Protein AF-A0A1S7PM35-F1 (afdb_monomer)

Organism: NCBI:txid1183427

Radius of gyration: 30.71 Å; Cα contacts (8 Å, |Δi|>4): 71; chains: 1; bounding box: 82×34×75 Å

Solvent-accessible surface area (backbone atoms only — not comparable to full-atom values): 8773 Å² total; per-residue (Å²): 135,88,67,72,82,80,70,49,66,66,57,54,51,50,29,50,50,50,29,54,49,28,52,52,50,40,54,51,46,52,52,51,49,53,51,50,50,55,54,46,56,54,48,51,58,49,35,54,52,33,47,34,45,46,70,63,77,43,82,88,70,81,68,83,84,70,81,82,75,92,76,58,87,88,52,94,56,86,79,70,65,90,40,77,64,51,47,53,50,53,52,34,54,50,30,53,52,50,34,54,52,47,53,51,53,48,52,51,50,54,51,50,47,52,53,50,49,54,52,36,50,54,37,49,51,52,26,51,54,31,44,53,52,40,52,51,52,53,49,53,52,49,39,66,74,69,62,70,67,81,79,78,125

Structure (mmCIF, N/CA/C/O backbone):
data_AF-A0A1S7PM35-F1
#
_entry.id   AF-A0A1S7PM35-F1
#
loop_
_atom_site.group_PDB
_atom_site.id
_atom_site.type_symbol
_atom_site.label_atom_id
_atom_site.label_alt_id
_atom_site.label_comp_id
_atom_site.label_asym_id
_atom_site.label_entity_id
_atom_site.label_seq_id
_atom_site.pdbx_PDB_ins_code
_atom_site.Cartn_x
_atom_site.Cartn_y
_atom_site.Cartn_z
_atom_site.occupancy
_atom_site.B_iso_or_equiv
_atom_site.auth_seq_id
_atom_site.auth_comp_id
_atom_site.auth_asym_id
_atom_site.auth_atom_id
_atom_site.pdbx_PDB_model_num
ATOM 1 N N . MET A 1 1 ? -35.439 -11.298 37.761 1.00 37.41 1 MET A N 1
ATOM 2 C CA . MET A 1 1 ? -34.927 -10.478 36.645 1.00 37.41 1 MET A CA 1
ATOM 3 C C . MET A 1 1 ? -33.405 -10.532 36.721 1.00 37.41 1 MET A C 1
ATOM 5 O O . MET A 1 1 ? -32.817 -9.856 37.554 1.00 37.41 1 MET A O 1
ATOM 9 N N . GLU A 1 2 ? -32.776 -11.443 35.976 1.00 40.53 2 GLU A N 1
ATOM 10 C CA . GLU A 1 2 ? -31.317 -11.645 35.966 1.00 40.53 2 GLU A CA 1
ATOM 11 C C . GLU A 1 2 ? -30.649 -10.611 35.045 1.00 40.53 2 GLU A C 1
ATOM 13 O O . GLU A 1 2 ? -30.404 -10.862 33.871 1.00 40.53 2 GLU A O 1
ATOM 18 N N . VAL A 1 3 ? -30.366 -9.418 35.573 1.00 47.97 3 VAL A N 1
ATOM 19 C CA . VAL A 1 3 ? -29.618 -8.350 34.867 1.00 47.97 3 VAL A CA 1
ATOM 20 C C . VAL A 1 3 ? -28.093 -8.506 35.068 1.00 47.97 3 VAL A C 1
ATOM 22 O O . VAL A 1 3 ? -27.281 -7.750 34.538 1.00 47.97 3 VAL A O 1
ATOM 25 N N . ALA A 1 4 ? -27.664 -9.532 35.812 1.00 46.62 4 ALA A N 1
ATOM 26 C CA . ALA A 1 4 ? -26.268 -9.722 36.203 1.00 46.62 4 ALA A CA 1
ATOM 27 C C . ALA A 1 4 ? -25.348 -10.191 35.057 1.00 46.62 4 ALA A C 1
ATOM 29 O O . ALA A 1 4 ? -24.144 -9.958 35.112 1.00 46.62 4 ALA A O 1
ATOM 30 N N . HIS A 1 5 ? -25.880 -10.799 33.990 1.00 46.91 5 HIS A N 1
ATOM 31 C CA . HIS A 1 5 ? -25.058 -11.326 32.886 1.00 46.91 5 HIS A CA 1
ATOM 32 C C . HIS A 1 5 ? -24.726 -10.292 31.795 1.00 46.91 5 HIS A C 1
ATOM 34 O O . HIS A 1 5 ? -23.916 -10.563 30.907 1.00 46.91 5 HIS A O 1
ATOM 40 N N . THR A 1 6 ? -25.324 -9.099 31.854 1.00 50.06 6 THR A N 1
ATOM 41 C CA . THR A 1 6 ? -25.056 -7.989 30.921 1.00 50.06 6 THR A CA 1
ATOM 42 C C . THR A 1 6 ? -23.906 -7.075 31.360 1.00 50.06 6 THR A C 1
ATOM 44 O O . THR A 1 6 ? -23.375 -6.338 30.534 1.00 50.06 6 THR A O 1
ATOM 47 N N . LEU A 1 7 ? -23.477 -7.155 32.625 1.00 53.09 7 LEU A N 1
ATOM 48 C CA . LEU A 1 7 ? -22.402 -6.352 33.227 1.00 53.09 7 LEU A CA 1
ATOM 49 C C . LEU A 1 7 ? -21.090 -7.139 33.336 1.00 53.09 7 LEU A C 1
ATOM 51 O O . LEU A 1 7 ? -20.469 -7.205 34.394 1.00 53.09 7 LEU A O 1
ATOM 55 N N . ASP A 1 8 ? -20.648 -7.763 32.250 1.00 62.31 8 ASP A N 1
ATOM 56 C CA . ASP A 1 8 ? -19.338 -8.402 32.273 1.00 62.31 8 ASP A CA 1
ATOM 57 C C . ASP A 1 8 ? -18.254 -7.396 31.858 1.00 62.31 8 ASP A C 1
ATOM 59 O O . ASP A 1 8 ? -18.046 -7.125 30.673 1.00 62.31 8 ASP A O 1
ATOM 63 N N . PHE A 1 9 ? -17.546 -6.836 32.845 1.00 67.56 9 PHE A N 1
ATOM 64 C CA . PHE A 1 9 ? -16.358 -5.999 32.629 1.00 67.56 9 PHE A CA 1
ATOM 65 C C . PHE A 1 9 ? -15.299 -6.698 31.760 1.00 67.56 9 PHE A C 1
ATOM 67 O O . PHE A 1 9 ? -14.492 -6.020 31.117 1.00 67.56 9 PHE A O 1
ATOM 74 N N . SER A 1 10 ? -15.319 -8.035 31.679 1.00 72.38 10 SER A N 1
ATOM 75 C CA . SER A 1 10 ? -14.477 -8.785 30.749 1.00 72.38 10 SER A CA 1
ATOM 76 C C . SER A 1 10 ? -14.772 -8.423 29.287 1.00 72.38 10 SER A C 1
ATOM 78 O O . SER A 1 10 ? -13.836 -8.270 28.507 1.00 72.38 10 SER A O 1
ATOM 80 N N . ARG A 1 11 ? -16.037 -8.168 28.918 1.00 74.81 11 ARG A N 1
ATOM 81 C CA . ARG A 1 11 ? -16.440 -7.795 27.548 1.00 74.81 11 ARG A CA 1
ATOM 82 C C . ARG A 1 11 ? -15.979 -6.390 27.175 1.00 74.81 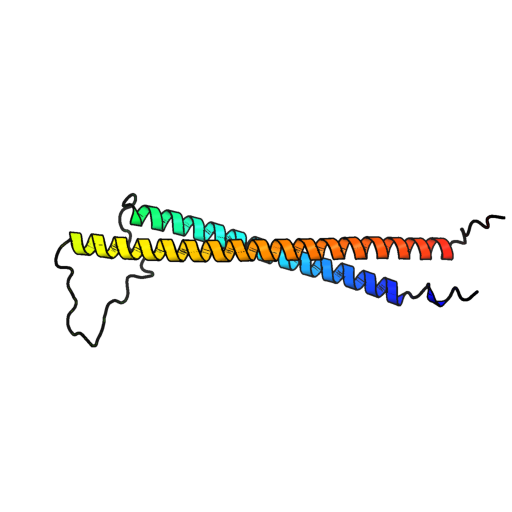11 ARG A C 1
ATOM 84 O O . ARG A 1 11 ? -15.487 -6.188 26.069 1.00 74.81 11 ARG A O 1
ATOM 91 N N . LEU A 1 12 ? -16.067 -5.437 28.108 1.00 80.00 12 LEU A N 1
ATOM 92 C CA . LEU A 1 12 ? -15.503 -4.092 27.929 1.00 80.00 12 LEU A CA 1
ATOM 93 C C . LEU A 1 12 ? -13.983 -4.149 27.728 1.00 80.00 12 LEU A C 1
ATOM 95 O O . LEU A 1 12 ? -13.463 -3.509 26.816 1.00 80.00 12 LEU A O 1
ATOM 99 N N . ARG A 1 13 ? -13.282 -4.966 28.524 1.00 83.12 13 ARG A N 1
ATOM 100 C CA . ARG A 1 13 ? -11.837 -5.188 28.375 1.00 83.12 13 ARG A CA 1
ATOM 101 C C . ARG A 1 13 ? -11.489 -5.857 27.039 1.00 83.12 13 ARG A C 1
ATOM 103 O O . ARG A 1 13 ? -10.491 -5.499 26.423 1.00 83.12 13 ARG A O 1
ATOM 110 N N . VAL A 1 14 ? -12.302 -6.802 26.562 1.00 85.62 14 VAL A N 1
ATOM 111 C CA . VAL A 1 14 ? -12.116 -7.424 25.239 1.00 85.62 14 VAL A CA 1
ATOM 112 C C . VAL A 1 14 ? -12.267 -6.390 24.119 1.00 85.62 14 VAL A C 1
ATOM 114 O O . VAL A 1 14 ? -11.400 -6.323 23.252 1.00 85.62 14 VAL A O 1
ATOM 117 N N . LEU A 1 15 ? -13.301 -5.543 24.157 1.00 84.81 15 LEU A N 1
ATOM 118 C CA . LEU A 1 15 ? -13.497 -4.471 23.170 1.00 84.81 15 LEU A CA 1
ATOM 119 C C . LEU A 1 15 ? -12.354 -3.443 23.190 1.00 84.81 15 LEU A C 1
ATOM 121 O O . LEU A 1 15 ? -11.884 -3.018 22.135 1.00 84.81 15 LEU A O 1
ATOM 125 N N . GLU A 1 16 ? -11.857 -3.087 24.375 1.00 85.19 16 GLU A N 1
ATOM 126 C CA . GLU A 1 16 ? -10.687 -2.218 24.532 1.00 85.19 16 GLU A CA 1
ATOM 127 C C . GLU A 1 16 ? -9.425 -2.835 23.913 1.00 85.19 16 GLU A C 1
ATOM 129 O O . GLU A 1 16 ? -8.706 -2.167 23.168 1.00 85.19 16 GLU A O 1
ATOM 134 N N . ASN A 1 17 ? -9.191 -4.130 24.137 1.00 88.00 17 ASN A N 1
ATOM 135 C CA . ASN A 1 17 ? -8.072 -4.850 23.533 1.00 88.00 17 ASN A CA 1
ATOM 136 C C . ASN A 1 17 ? -8.183 -4.919 22.003 1.00 88.00 17 ASN A C 1
ATOM 138 O O . ASN A 1 17 ? -7.183 -4.714 21.315 1.00 88.00 17 ASN A O 1
ATOM 142 N N . ILE A 1 18 ? -9.384 -5.159 21.461 1.00 85.94 18 ILE A N 1
ATOM 143 C CA . ILE A 1 18 ? -9.638 -5.148 20.010 1.00 85.94 18 ILE A CA 1
ATOM 144 C C . ILE A 1 18 ? -9.318 -3.766 19.431 1.00 85.94 18 ILE A C 1
ATOM 146 O O . ILE A 1 18 ? -8.603 -3.668 18.436 1.00 85.94 18 ILE A O 1
ATOM 150 N N . LYS A 1 19 ? -9.767 -2.692 20.090 1.00 85.81 19 LYS A N 1
ATOM 151 C CA . LYS A 1 19 ? -9.481 -1.307 19.692 1.00 85.81 19 LYS A CA 1
ATOM 152 C C . LYS A 1 19 ? -7.977 -1.010 19.684 1.00 85.81 19 LYS A C 1
ATOM 154 O O . LYS A 1 19 ? -7.462 -0.454 18.715 1.00 85.81 19 LYS A O 1
ATOM 159 N N . ILE A 1 20 ? -7.256 -1.386 20.743 1.00 89.75 20 ILE A N 1
ATOM 160 C CA . ILE A 1 20 ? -5.798 -1.193 20.837 1.00 89.75 20 ILE A CA 1
ATOM 161 C C . ILE A 1 20 ? -5.076 -1.985 19.741 1.00 89.75 20 ILE A C 1
ATOM 163 O O . ILE A 1 20 ? -4.186 -1.447 19.079 1.00 89.75 20 ILE A O 1
ATOM 167 N N . SER A 1 21 ? -5.473 -3.240 19.523 1.00 89.25 21 SER A N 1
ATOM 168 C CA . SER A 1 21 ? -4.891 -4.099 18.491 1.00 89.25 21 SER A CA 1
ATOM 169 C C . SER A 1 21 ? -5.119 -3.533 17.090 1.00 89.25 21 SER A C 1
ATOM 171 O O . SER A 1 21 ? -4.154 -3.392 16.341 1.00 89.25 21 SER A O 1
ATOM 173 N N . ALA A 1 22 ? -6.346 -3.122 16.761 1.00 87.31 22 ALA A N 1
ATOM 174 C CA . ALA A 1 22 ? -6.672 -2.541 15.462 1.00 87.31 22 ALA A CA 1
ATOM 175 C C . ALA A 1 22 ? -5.903 -1.232 15.205 1.00 87.31 22 ALA A C 1
ATOM 177 O O . ALA A 1 22 ? -5.365 -1.041 14.116 1.00 87.31 22 ALA A O 1
ATOM 178 N N . LEU A 1 23 ? -5.736 -0.374 16.220 1.00 87.69 23 LEU A N 1
ATOM 179 C CA . LEU A 1 23 ? -4.890 0.823 16.114 1.00 87.69 23 LEU A CA 1
ATOM 180 C C . LEU A 1 23 ? -3.416 0.471 15.851 1.00 87.69 23 LEU A C 1
ATOM 182 O O . LEU A 1 23 ? -2.737 1.149 15.075 1.00 87.69 23 LEU A O 1
ATOM 186 N N . GLY A 1 24 ? -2.910 -0.578 16.506 1.00 90.06 24 GLY A N 1
ATOM 187 C CA . GLY A 1 24 ? -1.567 -1.107 16.276 1.00 90.06 24 GLY A CA 1
ATOM 188 C C . GLY A 1 24 ? -1.375 -1.573 14.832 1.00 90.06 24 GLY A C 1
ATOM 189 O O . GLY A 1 24 ? -0.432 -1.132 14.171 1.00 90.06 24 GLY A O 1
ATOM 190 N N . SER A 1 25 ? -2.304 -2.385 14.325 1.00 89.31 25 SER A N 1
ATOM 191 C CA . SER A 1 25 ? -2.301 -2.875 12.943 1.00 89.31 25 SER A CA 1
ATOM 192 C C . SER A 1 25 ? -2.397 -1.733 11.931 1.00 89.31 25 SER A C 1
ATOM 194 O O . SER A 1 25 ? -1.593 -1.670 11.006 1.00 89.31 25 SER A O 1
ATOM 196 N N . GLN A 1 26 ? -3.284 -0.758 12.149 1.00 87.75 26 GLN A N 1
ATOM 197 C CA . GLN A 1 26 ? -3.421 0.408 11.272 1.00 87.75 26 GLN A CA 1
ATOM 198 C C . GLN A 1 26 ? -2.112 1.212 11.181 1.00 87.75 26 GLN A C 1
ATOM 200 O O . GLN A 1 26 ? -1.699 1.631 10.098 1.00 87.75 26 GLN A O 1
ATOM 205 N N . ARG A 1 27 ? -1.412 1.407 12.309 1.00 90.88 27 ARG A N 1
ATOM 206 C CA . ARG A 1 27 ? -0.099 2.076 12.332 1.00 90.88 27 ARG A CA 1
ATOM 207 C C . ARG A 1 27 ? 0.975 1.280 11.591 1.00 90.88 27 ARG A C 1
ATOM 209 O O . ARG A 1 27 ? 1.810 1.893 10.930 1.00 90.88 27 ARG A O 1
ATOM 216 N N . ALA A 1 28 ? 0.978 -0.047 11.713 1.00 92.19 28 ALA A N 1
ATOM 217 C CA . ALA A 1 28 ? 1.917 -0.909 10.998 1.00 92.19 28 ALA A CA 1
ATOM 218 C C . ALA A 1 28 ? 1.682 -0.852 9.480 1.00 92.19 28 ALA A C 1
ATOM 220 O O . ALA A 1 28 ? 2.622 -0.580 8.733 1.00 92.19 28 ALA A O 1
ATOM 221 N N . LEU A 1 29 ? 0.425 -0.982 9.045 1.00 91.12 29 LEU A N 1
ATOM 222 C CA . LEU A 1 29 ? 0.028 -0.888 7.637 1.00 91.12 29 LEU A CA 1
ATOM 223 C C . LEU A 1 29 ? 0.377 0.478 7.033 1.00 91.12 29 LEU A C 1
ATOM 225 O O . LEU A 1 29 ? 0.927 0.547 5.937 1.00 91.12 29 LEU A O 1
ATOM 229 N N . ASN A 1 30 ? 0.152 1.573 7.767 1.00 91.31 30 ASN A N 1
ATOM 230 C CA . ASN A 1 30 ? 0.535 2.912 7.307 1.00 91.31 30 ASN A CA 1
ATOM 231 C C . ASN A 1 30 ? 2.052 3.055 7.100 1.00 91.31 30 ASN A C 1
ATOM 233 O O . ASN A 1 30 ? 2.476 3.663 6.118 1.00 91.31 30 ASN A O 1
ATOM 237 N N . LYS A 1 31 ? 2.875 2.478 7.986 1.00 94.50 31 LYS A N 1
ATOM 238 C CA . LYS A 1 31 ? 4.338 2.477 7.816 1.00 94.50 31 LYS A CA 1
ATOM 239 C C . LYS A 1 31 ? 4.770 1.665 6.597 1.00 94.50 31 LYS A C 1
ATOM 241 O O . LYS A 1 31 ? 5.672 2.087 5.877 1.00 94.50 31 LYS A O 1
ATOM 246 N N . GLU A 1 32 ? 4.143 0.515 6.362 1.00 93.44 32 GLU A N 1
ATOM 247 C CA . GLU A 1 32 ? 4.442 -0.300 5.184 1.00 93.44 32 GLU A CA 1
ATOM 248 C C . GLU A 1 32 ? 4.045 0.419 3.887 1.00 93.44 32 GLU A C 1
ATOM 250 O O . GLU A 1 32 ? 4.843 0.471 2.951 1.00 93.44 32 GLU A O 1
ATOM 255 N N . LEU A 1 33 ? 2.869 1.055 3.853 1.00 92.75 33 LEU A N 1
ATOM 256 C CA . LEU A 1 33 ? 2.425 1.875 2.723 1.00 92.75 33 LEU A CA 1
ATOM 257 C C . LEU A 1 33 ? 3.384 3.040 2.438 1.00 92.75 33 LEU A C 1
ATOM 259 O O . LEU A 1 33 ? 3.705 3.291 1.277 1.00 92.75 33 LEU A O 1
ATOM 263 N N . GLU A 1 34 ? 3.877 3.725 3.474 1.00 93.94 34 GLU A N 1
ATOM 264 C CA . GLU A 1 34 ? 4.866 4.800 3.321 1.00 93.94 34 GLU A CA 1
ATOM 265 C C . GLU A 1 34 ? 6.195 4.273 2.753 1.00 93.94 34 GLU A C 1
ATOM 267 O O . GLU A 1 34 ? 6.794 4.893 1.872 1.00 93.94 34 GLU A O 1
ATOM 272 N N . SER A 1 35 ? 6.648 3.111 3.230 1.00 93.94 35 SER A N 1
ATOM 273 C CA . SER A 1 35 ? 7.844 2.441 2.708 1.00 93.94 35 SER A CA 1
ATOM 274 C C . SER A 1 35 ? 7.686 2.090 1.225 1.00 93.94 35 SER A C 1
ATOM 276 O O . SER A 1 35 ? 8.551 2.419 0.412 1.00 93.94 35 SER A O 1
ATOM 278 N N . LEU A 1 36 ? 6.544 1.506 0.847 1.00 91.81 36 LEU A N 1
ATOM 279 C CA . LEU A 1 36 ? 6.240 1.168 -0.543 1.00 91.81 36 LEU A CA 1
ATOM 280 C C . LEU A 1 36 ? 6.140 2.405 -1.441 1.00 91.81 36 LEU A C 1
ATOM 282 O O . LEU A 1 36 ? 6.573 2.340 -2.588 1.00 91.81 36 LEU A O 1
ATOM 286 N N . GLU A 1 37 ? 5.629 3.538 -0.946 1.00 92.62 37 GLU A N 1
ATOM 287 C CA . GLU A 1 37 ? 5.627 4.791 -1.715 1.00 92.62 37 GLU A CA 1
ATOM 288 C C . GLU A 1 37 ? 7.050 5.275 -2.009 1.00 92.62 37 GLU A C 1
ATOM 290 O O . GLU A 1 37 ? 7.356 5.650 -3.140 1.00 92.62 37 GLU A O 1
ATOM 295 N N . LYS A 1 38 ? 7.952 5.212 -1.022 1.00 92.94 38 LYS A N 1
ATOM 296 C CA . LYS A 1 38 ? 9.364 5.575 -1.223 1.00 92.94 38 LYS A CA 1
ATOM 297 C C . LYS A 1 38 ? 10.032 4.664 -2.254 1.00 92.94 38 LYS A C 1
ATOM 299 O O . LYS A 1 38 ? 10.714 5.161 -3.152 1.00 92.94 38 LYS A O 1
ATOM 304 N N . SER A 1 39 ? 9.804 3.352 -2.167 1.00 90.31 39 SER A N 1
ATOM 305 C CA . SER A 1 39 ? 10.307 2.384 -3.151 1.00 90.31 39 SER A CA 1
ATOM 306 C C . SER A 1 39 ? 9.752 2.646 -4.550 1.00 90.31 39 SER A C 1
ATOM 308 O O . SER A 1 39 ? 10.516 2.659 -5.513 1.00 90.31 39 SER A O 1
ATOM 310 N N . ARG A 1 40 ? 8.448 2.927 -4.663 1.00 92.06 40 ARG A N 1
ATOM 311 C CA . ARG A 1 40 ? 7.787 3.280 -5.924 1.00 92.06 40 ARG A CA 1
ATOM 312 C C . ARG A 1 40 ? 8.416 4.517 -6.558 1.00 92.06 40 ARG A C 1
ATOM 314 O O . ARG A 1 40 ? 8.792 4.467 -7.721 1.00 92.06 40 ARG A O 1
ATOM 321 N N . LEU A 1 41 ? 8.585 5.602 -5.800 1.00 91.25 41 LEU A N 1
ATOM 322 C CA . LEU A 1 41 ? 9.210 6.832 -6.299 1.00 91.25 41 LEU A CA 1
ATOM 323 C C . LEU A 1 41 ? 10.646 6.589 -6.782 1.00 91.25 41 LEU A C 1
ATOM 325 O O . LEU A 1 41 ? 11.032 7.077 -7.843 1.00 91.25 41 LEU A O 1
ATOM 329 N N . SER A 1 42 ? 11.424 5.798 -6.040 1.00 90.19 42 SER A N 1
ATOM 330 C CA . SER A 1 42 ? 12.781 5.421 -6.448 1.00 90.19 42 SER A CA 1
ATOM 331 C C . SER A 1 42 ? 12.793 4.606 -7.748 1.00 90.19 42 SER A C 1
ATOM 333 O O . SER A 1 42 ? 13.607 4.872 -8.633 1.00 90.19 42 SER A O 1
ATOM 335 N N . LEU A 1 43 ? 11.876 3.647 -7.898 1.00 88.81 43 LEU A N 1
ATOM 336 C CA . LEU A 1 43 ? 11.754 2.837 -9.111 1.00 88.81 43 LEU A CA 1
ATOM 337 C C . LEU A 1 43 ? 11.268 3.646 -10.313 1.00 88.81 43 LEU A C 1
ATOM 339 O O . LEU A 1 43 ? 11.810 3.460 -11.396 1.00 88.81 43 LEU A O 1
ATOM 343 N N . VAL A 1 44 ? 10.335 4.586 -10.131 1.00 90.44 44 VAL A N 1
ATOM 344 C CA . VAL A 1 44 ? 9.912 5.516 -11.193 1.00 90.44 44 VAL A CA 1
ATOM 345 C C . VAL A 1 44 ? 11.106 6.322 -11.701 1.00 90.44 44 VAL A C 1
ATOM 347 O O . VAL A 1 44 ? 11.355 6.352 -12.901 1.00 90.44 44 VAL A O 1
ATOM 350 N N . GLN A 1 45 ? 11.921 6.883 -10.803 1.00 89.12 45 GLN A N 1
ATOM 351 C CA . GLN A 1 45 ? 13.128 7.615 -11.202 1.00 89.12 45 GLN A CA 1
ATOM 352 C C . GLN A 1 45 ? 14.144 6.731 -11.940 1.00 89.12 45 GLN A C 1
ATOM 354 O O . GLN A 1 45 ? 14.858 7.210 -12.821 1.00 89.12 45 GLN A O 1
ATOM 359 N N . ARG A 1 46 ? 14.262 5.450 -11.570 1.00 85.62 46 ARG A N 1
ATOM 360 C CA . ARG A 1 46 ? 15.122 4.486 -12.276 1.00 85.62 46 ARG A CA 1
ATOM 361 C C . ARG A 1 46 ? 14.556 4.131 -13.649 1.00 85.62 46 ARG A C 1
ATOM 363 O O . ARG A 1 46 ? 15.330 4.048 -14.597 1.00 85.62 46 ARG A O 1
ATOM 370 N N . LEU A 1 47 ? 13.239 3.965 -13.754 1.00 87.62 47 LEU A N 1
ATOM 371 C CA . LEU A 1 47 ? 12.542 3.683 -15.004 1.00 87.62 47 LEU A CA 1
ATOM 372 C C . LEU A 1 47 ? 12.699 4.841 -15.991 1.00 87.62 47 LEU A C 1
ATOM 374 O O . LEU A 1 47 ? 13.095 4.600 -17.125 1.00 87.62 47 LEU A O 1
ATOM 378 N N . GLU A 1 48 ? 12.478 6.081 -15.552 1.00 87.94 48 GLU A N 1
ATOM 379 C CA . GLU A 1 48 ? 12.681 7.281 -16.376 1.00 87.94 48 GLU A CA 1
ATOM 380 C C . GLU A 1 48 ? 14.113 7.336 -16.925 1.00 87.94 48 GLU A C 1
ATOM 382 O O . GLU A 1 48 ? 14.319 7.511 -18.124 1.00 87.94 48 GLU A O 1
ATOM 387 N N . ARG A 1 49 ? 15.123 7.079 -16.079 1.00 85.19 49 ARG A N 1
ATOM 388 C CA . ARG A 1 49 ? 16.525 7.008 -16.527 1.00 85.19 49 ARG A CA 1
ATOM 389 C C . ARG A 1 49 ? 16.764 5.873 -17.523 1.00 85.19 49 ARG A C 1
ATOM 391 O O . ARG A 1 49 ? 17.468 6.074 -18.507 1.00 85.19 49 ARG A O 1
ATOM 398 N N . ALA A 1 50 ? 16.211 4.688 -17.272 1.00 82.88 50 ALA A N 1
ATOM 399 C CA . ALA A 1 50 ? 16.357 3.538 -18.160 1.00 82.88 50 ALA A CA 1
ATOM 400 C C . ALA A 1 50 ? 15.701 3.796 -19.529 1.00 82.88 50 ALA A C 1
ATOM 402 O O . ALA A 1 50 ? 16.282 3.459 -20.560 1.00 82.88 50 ALA A O 1
ATOM 403 N N . GLN A 1 51 ? 14.537 4.450 -19.547 1.00 85.38 51 GLN A N 1
ATOM 404 C CA . GLN A 1 51 ? 13.840 4.868 -20.763 1.00 85.38 51 GLN A CA 1
ATOM 405 C C . GLN A 1 51 ? 14.622 5.950 -21.520 1.00 85.38 51 GLN A C 1
ATOM 407 O O . GLN A 1 51 ? 14.789 5.834 -22.734 1.00 85.38 51 GLN A O 1
ATOM 412 N N . ASP A 1 52 ? 15.167 6.954 -20.827 1.00 83.00 52 ASP A N 1
ATOM 413 C CA . ASP A 1 52 ? 16.023 7.986 -21.428 1.00 83.00 52 ASP A CA 1
ATOM 414 C C . ASP A 1 52 ? 17.247 7.378 -22.131 1.00 83.00 52 ASP A C 1
ATOM 416 O O . ASP A 1 52 ? 17.617 7.806 -23.229 1.00 83.00 52 ASP A O 1
ATOM 420 N N . ILE A 1 53 ? 17.871 6.364 -21.521 1.00 79.81 53 ILE A N 1
ATOM 421 C CA . ILE A 1 53 ? 19.028 5.663 -22.093 1.00 79.81 53 ILE A CA 1
ATOM 422 C C . ILE A 1 53 ? 18.599 4.770 -23.268 1.00 79.81 53 ILE A C 1
ATOM 424 O O . ILE A 1 53 ? 19.232 4.812 -24.325 1.00 79.81 53 ILE A O 1
ATOM 428 N N . ALA A 1 54 ? 17.501 4.016 -23.139 1.00 79.56 54 ALA A N 1
ATOM 429 C CA . ALA A 1 54 ? 16.968 3.172 -24.216 1.00 79.56 54 ALA A CA 1
ATOM 430 C C . ALA A 1 54 ? 16.576 3.983 -25.467 1.00 79.56 54 ALA A C 1
ATOM 432 O O . ALA A 1 54 ? 16.780 3.534 -26.599 1.00 79.56 54 ALA A O 1
ATOM 433 N N . ASN A 1 55 ? 16.055 5.197 -25.266 1.00 79.38 55 ASN A N 1
ATOM 434 C CA . ASN A 1 55 ? 15.662 6.121 -26.331 1.00 79.38 55 ASN A CA 1
ATOM 435 C C . ASN A 1 55 ? 16.830 6.967 -26.869 1.00 79.38 55 ASN A C 1
ATOM 437 O O . ASN A 1 55 ? 16.650 7.716 -27.828 1.00 79.38 55 ASN A O 1
ATOM 441 N N . GLY A 1 56 ? 18.028 6.853 -26.282 1.00 71.62 56 GLY A N 1
ATOM 442 C CA . GLY A 1 56 ? 19.213 7.607 -26.697 1.00 71.62 56 GLY A CA 1
ATOM 443 C C . GLY A 1 56 ? 19.156 9.104 -26.372 1.00 71.62 56 GLY A C 1
ATOM 444 O O . GLY A 1 56 ? 19.898 9.878 -26.973 1.00 71.62 56 GLY A O 1
ATOM 445 N N . VAL A 1 57 ? 18.288 9.509 -25.438 1.00 70.06 57 VAL A N 1
ATOM 446 C CA . VAL A 1 57 ? 18.133 10.895 -24.956 1.00 70.06 57 VAL A CA 1
ATOM 447 C C . VAL A 1 57 ? 19.281 11.279 -24.014 1.00 70.06 57 VAL A C 1
ATOM 449 O O . VAL A 1 57 ? 19.695 12.437 -23.978 1.00 70.06 57 VAL A O 1
ATOM 452 N N . ARG A 1 58 ? 19.849 10.305 -23.288 1.00 59.59 58 ARG A N 1
ATOM 453 C CA . ARG A 1 58 ? 21.072 10.458 -22.479 1.00 59.59 58 ARG A CA 1
ATOM 454 C C . ARG A 1 58 ? 22.193 9.563 -23.006 1.00 59.59 58 ARG A C 1
ATOM 456 O O . ARG A 1 58 ? 21.946 8.440 -23.441 1.00 59.59 58 ARG A O 1
ATOM 463 N N . SER A 1 59 ? 23.433 10.060 -22.967 1.00 56.97 59 SER A N 1
ATOM 464 C CA . SER A 1 59 ? 24.613 9.263 -23.318 1.00 56.97 59 SER A CA 1
ATOM 465 C C . SER A 1 59 ? 24.839 8.150 -22.299 1.00 56.97 59 SER A C 1
ATOM 467 O O . SER A 1 59 ? 24.595 8.344 -21.110 1.00 56.97 59 SER A O 1
ATOM 469 N N . TYR A 1 60 ? 25.352 7.013 -22.771 1.00 56.00 60 TYR A N 1
ATOM 470 C CA . TYR A 1 60 ? 25.745 5.869 -21.954 1.00 56.00 60 TYR A CA 1
ATOM 471 C C . TYR A 1 60 ? 26.745 6.261 -20.860 1.00 56.00 60 TY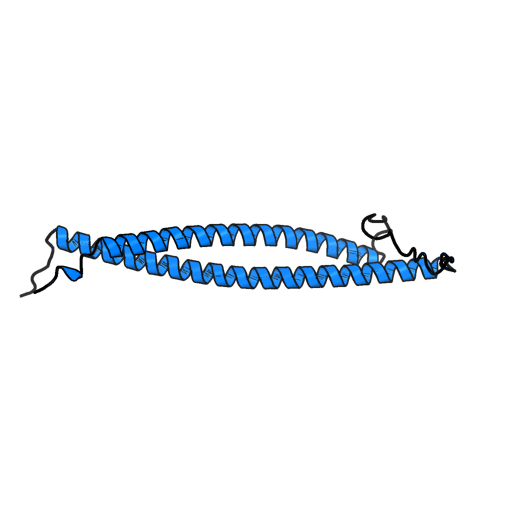R A C 1
ATOM 473 O O . TYR A 1 60 ? 27.949 6.281 -21.097 1.00 56.00 60 TYR A O 1
ATOM 481 N N . GLU A 1 61 ? 26.268 6.513 -19.647 1.00 47.56 61 GLU A N 1
ATOM 482 C CA . GLU A 1 61 ? 27.062 6.181 -18.471 1.00 47.56 61 GLU A CA 1
ATOM 483 C C . GLU A 1 61 ? 26.839 4.691 -18.199 1.00 47.56 61 GLU A C 1
ATOM 485 O O . GLU A 1 61 ? 25.686 4.267 -18.053 1.00 47.56 61 GLU A O 1
ATOM 490 N N . PRO A 1 62 ? 27.896 3.860 -18.182 1.00 49.34 62 PRO A N 1
ATOM 491 C CA . PRO A 1 62 ? 27.763 2.479 -17.768 1.00 49.34 62 PRO A CA 1
ATOM 492 C C . PRO A 1 62 ? 27.373 2.493 -16.292 1.00 49.34 62 PRO A C 1
ATOM 494 O O . PRO A 1 62 ? 28.206 2.661 -15.403 1.00 49.34 62 PRO A O 1
ATOM 497 N N . VAL A 1 63 ? 26.079 2.328 -16.027 1.00 45.81 63 VAL A N 1
ATOM 498 C CA . VAL A 1 63 ? 25.606 1.900 -14.717 1.00 45.81 63 VAL A CA 1
ATOM 499 C C . VAL A 1 63 ? 26.237 0.525 -14.515 1.00 45.81 63 VAL A C 1
ATOM 501 O O . VAL A 1 63 ? 25.819 -0.461 -15.119 1.00 45.81 63 VAL A O 1
ATOM 504 N N . ASN A 1 64 ? 27.319 0.487 -13.738 1.00 43.53 64 ASN A N 1
ATOM 505 C CA . ASN A 1 64 ? 28.175 -0.674 -13.465 1.00 43.53 64 ASN A CA 1
ATOM 506 C C . ASN A 1 64 ? 27.448 -1.854 -12.781 1.00 43.53 64 ASN A C 1
ATOM 508 O O . ASN A 1 64 ? 28.095 -2.760 -12.269 1.00 43.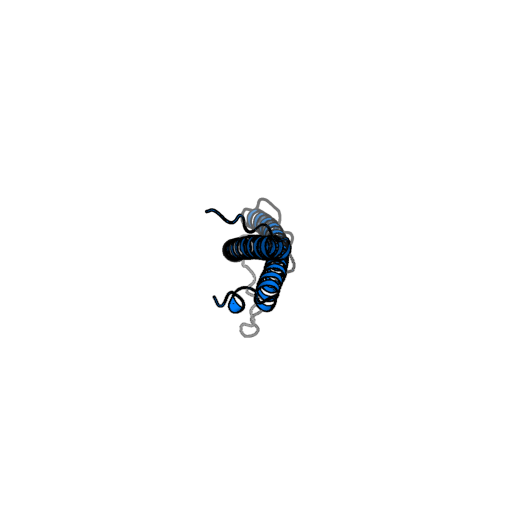53 64 ASN A O 1
ATOM 512 N N . GLU A 1 65 ? 26.116 -1.879 -12.771 1.00 44.47 65 GLU A N 1
ATOM 513 C CA . GLU A 1 65 ? 25.311 -2.866 -12.049 1.00 44.47 65 GLU A CA 1
ATOM 514 C C . GLU A 1 65 ? 24.828 -4.037 -12.927 1.00 44.47 65 GLU A C 1
ATOM 516 O O . GLU A 1 65 ? 24.157 -4.927 -12.420 1.00 44.47 65 GLU A O 1
ATOM 521 N N . GLY A 1 66 ? 25.193 -4.106 -14.217 1.00 44.38 66 GLY A N 1
ATOM 522 C CA . GLY A 1 66 ? 24.752 -5.222 -15.077 1.00 44.38 66 GLY A CA 1
ATOM 523 C C . GLY A 1 66 ? 25.625 -5.588 -16.280 1.00 44.38 66 GLY A C 1
ATOM 524 O O . GLY A 1 66 ? 25.257 -6.479 -17.040 1.00 44.38 66 GLY A O 1
ATOM 525 N N . LEU A 1 67 ? 26.774 -4.932 -16.481 1.00 47.31 67 LEU A N 1
ATOM 526 C CA . LEU A 1 67 ? 27.689 -5.226 -17.601 1.00 47.31 67 LEU A CA 1
ATOM 527 C C . LEU A 1 67 ? 28.742 -6.302 -17.284 1.00 47.31 67 LEU A C 1
ATOM 529 O O . LEU A 1 67 ? 29.590 -6.610 -18.119 1.00 47.31 67 LEU A O 1
ATOM 533 N N . THR A 1 68 ? 28.689 -6.914 -16.104 1.00 47.12 68 THR A N 1
ATOM 534 C CA . THR A 1 68 ? 29.531 -8.056 -15.754 1.00 47.12 68 THR A CA 1
ATOM 535 C C . THR A 1 68 ? 28.804 -9.361 -16.063 1.00 47.12 68 THR A C 1
ATOM 537 O O . THR A 1 68 ? 28.073 -9.897 -15.239 1.00 47.12 68 THR A O 1
ATOM 540 N N . GLY A 1 69 ? 29.053 -9.915 -17.251 1.00 46.66 69 GLY A N 1
ATOM 541 C CA . GLY A 1 69 ? 28.893 -11.357 -17.456 1.00 46.66 69 GLY A CA 1
ATOM 542 C C . GLY A 1 69 ? 28.075 -11.788 -18.667 1.00 46.66 69 GLY A C 1
ATOM 543 O O . GLY A 1 69 ? 27.071 -12.473 -18.527 1.00 46.66 69 GLY A O 1
ATOM 544 N N . GLN A 1 70 ? 28.580 -11.518 -19.869 1.00 46.53 70 GLN A N 1
ATOM 545 C CA . GLN A 1 70 ? 28.528 -12.527 -20.932 1.00 46.53 70 GLN A CA 1
ATOM 546 C C . GLN A 1 70 ? 29.943 -13.073 -21.145 1.00 46.53 70 GLN A C 1
ATOM 548 O O . GLN A 1 70 ? 30.551 -12.885 -22.193 1.00 46.53 70 GLN A O 1
ATOM 553 N N . TYR A 1 71 ? 30.495 -13.708 -20.110 1.00 42.16 71 TYR A N 1
ATOM 554 C CA . TYR A 1 71 ? 31.632 -14.608 -20.269 1.00 42.16 71 TYR A CA 1
ATOM 555 C C . TYR A 1 71 ? 31.100 -16.025 -20.087 1.00 42.16 71 TYR A C 1
ATOM 557 O O . TYR A 1 71 ? 30.829 -16.445 -18.966 1.00 42.16 71 TYR A O 1
ATOM 565 N N . ASP A 1 72 ? 30.877 -16.719 -21.201 1.00 42.28 72 ASP A N 1
ATOM 566 C CA . ASP A 1 72 ? 30.592 -18.151 -21.221 1.00 42.28 72 ASP A CA 1
ATOM 567 C C . ASP A 1 72 ? 31.939 -18.897 -21.293 1.00 42.28 72 ASP A C 1
ATOM 569 O O . ASP A 1 72 ? 32.596 -18.856 -22.336 1.00 42.28 72 ASP A O 1
ATOM 573 N N . PRO A 1 73 ? 32.400 -19.559 -20.214 1.00 43.28 73 PRO A N 1
ATOM 574 C CA . PRO A 1 73 ? 33.694 -20.232 -20.205 1.00 43.28 73 PRO A CA 1
ATOM 575 C C . PRO A 1 73 ? 33.722 -21.516 -21.051 1.00 43.28 73 PRO A C 1
ATOM 577 O O . PRO A 1 73 ? 34.800 -22.078 -21.242 1.00 43.28 73 PRO A O 1
ATOM 580 N N . GLN A 1 74 ? 32.580 -21.999 -21.565 1.00 41.19 74 GLN A N 1
ATOM 581 C CA . GLN A 1 74 ? 32.538 -23.177 -22.443 1.00 41.19 74 GLN A CA 1
ATOM 582 C C . GLN A 1 74 ? 32.759 -22.832 -23.919 1.00 41.19 74 GLN A C 1
ATOM 584 O O . GLN A 1 74 ? 33.150 -23.696 -24.707 1.00 41.19 74 GLN A O 1
ATOM 589 N N . ILE A 1 75 ? 32.576 -21.568 -24.297 1.00 45.00 75 ILE A N 1
ATOM 590 C CA . ILE A 1 75 ? 32.838 -21.070 -25.643 1.00 45.00 75 ILE A CA 1
ATOM 591 C C . ILE A 1 75 ? 34.023 -20.121 -25.515 1.00 45.00 75 ILE A C 1
ATOM 593 O O . I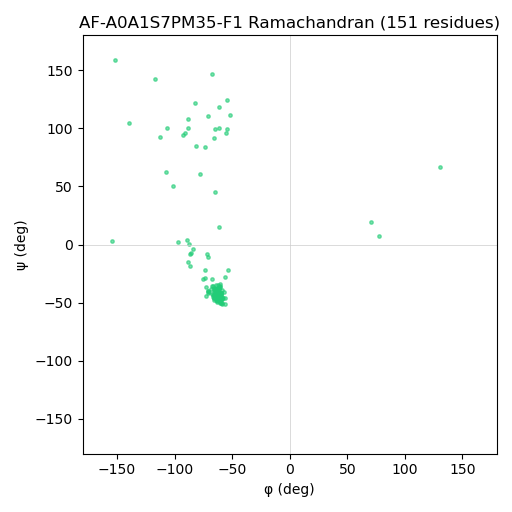LE A 1 75 ? 33.852 -18.942 -25.239 1.00 45.00 75 ILE A O 1
ATOM 597 N N . GLY A 1 76 ? 35.244 -20.627 -25.706 1.00 36.50 76 GLY A N 1
ATOM 598 C CA . GLY A 1 76 ? 36.492 -19.846 -25.700 1.00 36.50 76 GLY A CA 1
ATOM 599 C C . GLY A 1 76 ? 36.605 -18.823 -26.843 1.00 36.50 76 GLY A C 1
ATOM 600 O O . GLY A 1 76 ? 37.625 -18.756 -27.524 1.00 36.50 76 GLY A O 1
ATOM 601 N N . ARG A 1 77 ? 35.545 -18.060 -27.107 1.00 37.31 77 ARG A N 1
ATOM 602 C CA . ARG A 1 77 ? 35.467 -16.951 -28.047 1.00 37.31 77 ARG A CA 1
ATOM 603 C C . ARG A 1 77 ? 34.645 -15.849 -27.393 1.00 37.31 77 ARG A C 1
ATOM 605 O O . ARG A 1 77 ? 33.418 -15.921 -27.372 1.00 37.31 77 ARG A O 1
ATOM 612 N N . SER A 1 78 ? 35.321 -14.800 -26.930 1.00 44.38 78 SER A N 1
ATOM 613 C CA . SER A 1 78 ? 34.697 -13.482 -26.837 1.00 44.38 78 SER A CA 1
ATOM 614 C C . SER A 1 78 ? 34.104 -13.186 -28.209 1.00 44.38 78 S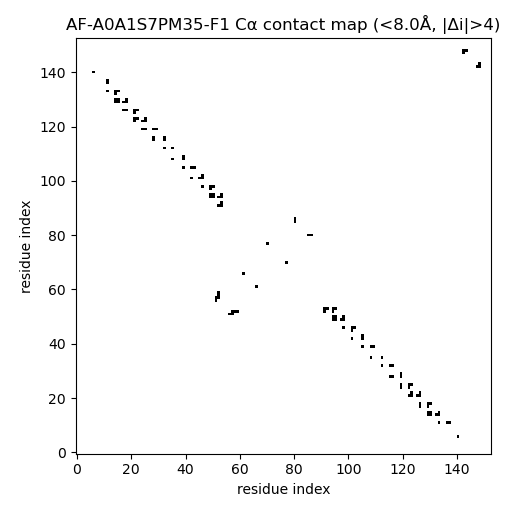ER A C 1
ATOM 616 O O . SER A 1 78 ? 34.836 -13.069 -29.193 1.00 44.38 78 SER A O 1
ATOM 618 N N . ARG A 1 79 ? 32.775 -13.159 -28.310 1.00 49.44 79 ARG A N 1
ATOM 619 C CA . ARG A 1 79 ? 32.103 -12.724 -29.530 1.00 49.44 79 ARG A CA 1
ATOM 620 C C . ARG A 1 79 ? 32.278 -11.211 -29.570 1.00 49.44 79 ARG A C 1
ATOM 622 O O . ARG A 1 79 ? 31.450 -10.482 -29.036 1.00 49.44 79 ARG A O 1
ATOM 629 N N . GLU A 1 80 ? 33.418 -10.761 -30.088 1.00 45.75 80 GLU A N 1
ATOM 630 C CA . GLU A 1 80 ? 33.642 -9.342 -30.330 1.00 45.75 80 GLU A CA 1
ATOM 631 C C . GLU A 1 80 ? 32.482 -8.836 -31.199 1.00 45.75 80 GLU A C 1
ATOM 633 O O . GLU A 1 80 ? 32.185 -9.443 -32.236 1.00 45.75 80 GLU A O 1
ATOM 638 N N . PRO A 1 81 ? 31.753 -7.799 -30.760 1.00 49.78 81 PRO A N 1
ATOM 639 C CA . PRO A 1 81 ? 30.710 -7.204 -31.575 1.00 49.78 81 PRO A CA 1
ATOM 640 C C . PRO A 1 81 ? 31.368 -6.658 -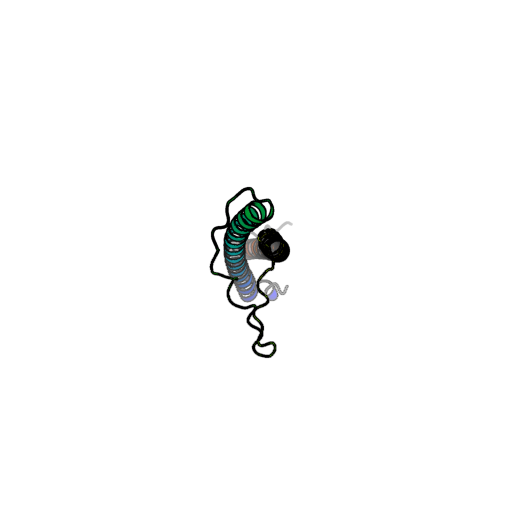32.844 1.00 49.78 81 PRO A C 1
ATOM 642 O O . PRO A 1 81 ? 32.271 -5.827 -32.781 1.00 49.78 81 PRO A O 1
ATOM 645 N N . ALA A 1 82 ? 30.958 -7.186 -33.997 1.00 50.47 82 ALA A N 1
ATOM 646 C CA . ALA A 1 82 ? 31.664 -7.003 -35.262 1.00 50.47 82 ALA A CA 1
ATOM 647 C C . ALA A 1 82 ? 31.562 -5.575 -35.826 1.00 50.47 82 ALA A C 1
ATOM 649 O O . ALA A 1 82 ? 32.298 -5.234 -36.748 1.00 50.47 82 ALA A O 1
ATOM 650 N N . THR A 1 83 ? 30.705 -4.715 -35.268 1.00 53.66 83 THR A N 1
ATOM 651 C CA . THR A 1 83 ? 30.602 -3.294 -35.621 1.00 53.66 83 THR A CA 1
ATOM 652 C C . THR A 1 83 ? 30.099 -2.451 -34.439 1.00 53.66 83 THR A C 1
ATOM 654 O O . THR A 1 83 ? 29.442 -2.948 -33.522 1.00 53.66 83 THR A O 1
ATOM 657 N N . HIS A 1 84 ? 30.374 -1.141 -34.463 1.00 53.84 84 HIS A N 1
ATOM 658 C CA . HIS A 1 84 ? 29.853 -0.172 -33.484 1.00 53.84 84 HIS A CA 1
ATOM 659 C C . HIS A 1 84 ? 28.307 -0.176 -33.416 1.00 53.84 84 HIS A C 1
ATOM 661 O O . HIS A 1 84 ? 27.724 0.080 -32.359 1.00 53.84 84 HIS A O 1
ATOM 667 N N . ASP A 1 85 ? 27.638 -0.529 -34.517 1.00 58.50 85 ASP A N 1
ATOM 668 C CA . ASP A 1 85 ? 26.179 -0.660 -34.581 1.00 58.50 85 ASP A CA 1
ATOM 669 C C . ASP A 1 85 ? 25.663 -1.910 -33.852 1.00 58.50 85 ASP A C 1
ATOM 671 O O . ASP A 1 85 ? 24.649 -1.830 -33.152 1.00 58.50 85 ASP A O 1
ATOM 675 N N . ASP A 1 86 ? 26.394 -3.029 -33.903 1.00 59.25 86 ASP A N 1
ATOM 676 C CA . ASP A 1 86 ? 26.056 -4.242 -33.145 1.00 59.25 86 ASP A CA 1
ATOM 677 C C . ASP A 1 86 ? 26.159 -4.005 -31.630 1.00 59.25 86 ASP A C 1
ATOM 679 O O . ASP A 1 86 ? 25.295 -4.450 -30.869 1.00 59.25 86 ASP A O 1
ATOM 683 N N . MET A 1 87 ? 27.164 -3.237 -31.183 1.00 62.41 87 MET A N 1
ATOM 684 C CA . MET A 1 87 ? 27.272 -2.812 -29.779 1.00 62.41 87 MET A CA 1
ATOM 685 C C . MET A 1 87 ? 26.081 -1.951 -29.367 1.00 62.41 87 MET A C 1
ATOM 687 O O . MET A 1 87 ? 25.468 -2.190 -28.328 1.00 62.41 87 MET A O 1
ATOM 691 N N . ARG A 1 88 ? 25.714 -0.960 -30.185 1.00 64.69 88 ARG A N 1
ATOM 692 C CA . ARG A 1 88 ? 24.612 -0.040 -29.879 1.00 64.69 88 ARG A CA 1
ATOM 693 C C . ARG A 1 88 ? 23.268 -0.766 -29.796 1.00 64.69 88 ARG A C 1
ATOM 695 O O . ARG A 1 88 ? 22.469 -0.466 -28.909 1.00 64.69 88 ARG A O 1
ATOM 702 N N . SER A 1 89 ? 23.053 -1.734 -30.686 1.00 69.25 89 SER A N 1
ATOM 703 C CA . SER A 1 89 ? 21.874 -2.604 -30.717 1.00 69.25 89 SER A CA 1
ATOM 704 C C . SER A 1 89 ? 21.794 -3.510 -29.484 1.00 69.25 89 SER A C 1
ATOM 706 O O . SER A 1 89 ? 20.754 -3.571 -28.823 1.00 69.25 89 SER A O 1
ATOM 708 N N . ALA A 1 90 ? 22.909 -4.145 -29.104 1.00 72.81 90 ALA A N 1
ATOM 709 C CA . ALA A 1 90 ? 22.968 -5.003 -27.922 1.00 72.81 90 ALA A CA 1
ATOM 710 C C . ALA A 1 90 ? 22.691 -4.222 -26.629 1.00 72.81 90 ALA A C 1
ATOM 712 O O . ALA A 1 90 ? 21.931 -4.678 -25.773 1.00 72.81 90 ALA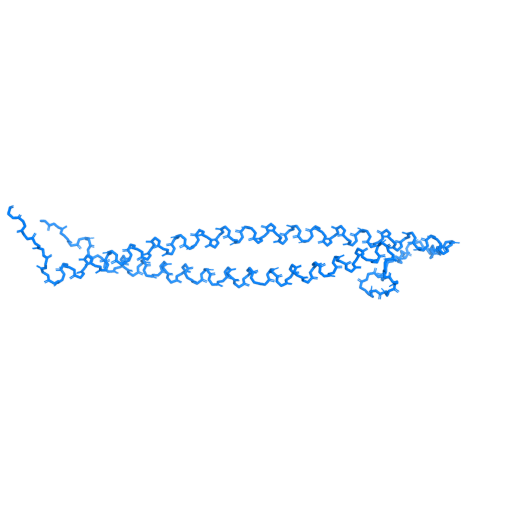 A O 1
ATOM 713 N N . ILE A 1 91 ? 23.256 -3.017 -26.499 1.00 73.19 91 ILE A N 1
ATOM 714 C CA . ILE A 1 91 ? 23.052 -2.207 -25.300 1.00 73.19 91 ILE A CA 1
ATOM 715 C C . ILE A 1 91 ? 21.606 -1.685 -25.235 1.00 73.19 91 ILE A C 1
ATOM 717 O O . ILE A 1 91 ? 20.981 -1.770 -24.177 1.00 73.19 91 ILE A O 1
ATOM 721 N N . LYS A 1 92 ? 21.027 -1.242 -26.360 1.00 76.31 92 LYS A N 1
ATOM 722 C CA . LYS A 1 92 ? 19.609 -0.855 -26.422 1.00 76.31 92 LYS A CA 1
ATOM 723 C C . LYS A 1 92 ? 18.695 -2.009 -26.000 1.00 76.31 92 LYS A C 1
ATOM 725 O O . LYS A 1 92 ? 17.826 -1.820 -25.154 1.00 76.31 92 LYS A O 1
ATOM 730 N N . SER A 1 93 ? 18.941 -3.215 -26.515 1.00 80.25 93 SER A N 1
ATOM 731 C CA . SER A 1 93 ? 18.170 -4.405 -26.140 1.00 80.25 93 SER A CA 1
ATOM 732 C C . SER A 1 93 ? 18.262 -4.727 -24.644 1.00 80.25 93 SER A C 1
ATOM 734 O O . SER A 1 93 ? 17.289 -5.229 -24.078 1.00 80.25 93 SER A O 1
ATOM 736 N N . ASN A 1 94 ? 19.400 -4.469 -23.997 1.00 81.81 94 ASN A N 1
ATOM 737 C CA . ASN A 1 94 ? 19.546 -4.683 -22.558 1.00 81.81 94 ASN A CA 1
ATOM 738 C C . ASN A 1 94 ? 18.758 -3.650 -21.745 1.00 81.81 94 ASN A C 1
ATOM 740 O O . ASN A 1 94 ? 18.065 -4.030 -20.803 1.00 81.81 94 ASN A O 1
ATOM 744 N N . TRP A 1 95 ? 18.784 -2.374 -22.136 1.00 82.50 95 TRP A N 1
ATOM 745 C CA . TRP A 1 95 ? 17.975 -1.346 -21.475 1.00 82.50 95 TRP A CA 1
ATOM 746 C C . TRP A 1 95 ? 16.477 -1.544 -21.684 1.00 82.50 95 TRP A C 1
ATOM 748 O O . TRP A 1 95 ? 15.713 -1.350 -20.750 1.00 82.50 95 TRP A O 1
ATOM 758 N N . GLU A 1 96 ? 16.041 -2.015 -22.852 1.00 84.38 96 GLU A N 1
ATOM 759 C CA . GLU A 1 96 ? 14.636 -2.383 -23.072 1.00 84.38 96 GLU A CA 1
ATOM 760 C C . GLU A 1 96 ? 14.181 -3.523 -22.142 1.00 84.38 96 GLU A C 1
ATOM 762 O O . GLU A 1 96 ? 13.051 -3.509 -21.653 1.00 84.38 96 GLU A O 1
ATOM 767 N N . LYS A 1 97 ? 15.051 -4.504 -21.859 1.00 86.06 97 LYS A N 1
ATOM 768 C CA . LYS A 1 97 ? 14.763 -5.556 -20.867 1.00 86.06 97 LYS A CA 1
ATOM 769 C C . LYS A 1 97 ? 14.690 -4.992 -19.451 1.00 86.06 97 LYS A C 1
ATOM 771 O O . LYS A 1 97 ? 13.790 -5.365 -18.705 1.00 86.06 97 LYS A O 1
ATOM 776 N N . GLU A 1 98 ? 15.606 -4.095 -19.101 1.00 84.00 98 GLU A N 1
ATOM 777 C CA . GLU A 1 98 ? 15.627 -3.436 -17.795 1.00 84.00 98 GLU A CA 1
ATOM 778 C C . GLU A 1 98 ? 14.384 -2.561 -17.577 1.00 84.00 98 GLU A C 1
ATOM 780 O O . GLU A 1 98 ? 13.773 -2.623 -16.515 1.00 84.00 98 GLU A O 1
ATOM 785 N N . VAL A 1 99 ? 13.939 -1.827 -18.602 1.00 86.62 99 VAL A N 1
ATOM 786 C CA . VAL A 1 99 ? 12.673 -1.076 -18.595 1.00 86.62 99 VAL A CA 1
ATOM 787 C C . VAL A 1 99 ? 11.501 -2.007 -18.289 1.00 86.62 99 VAL A C 1
ATOM 789 O O . VAL A 1 99 ? 10.764 -1.753 -17.341 1.00 86.62 99 VAL A O 1
ATOM 792 N N . ARG A 1 100 ? 11.373 -3.133 -19.005 1.00 88.25 100 ARG A N 1
ATOM 793 C CA . ARG A 1 100 ? 10.295 -4.109 -18.753 1.00 88.25 100 ARG A CA 1
ATOM 794 C C . ARG A 1 100 ? 10.353 -4.701 -17.344 1.00 88.25 100 ARG A C 1
ATOM 796 O O . ARG A 1 100 ? 9.309 -4.929 -16.739 1.00 88.25 100 ARG A O 1
ATOM 803 N N . ARG A 1 101 ? 11.556 -4.960 -16.820 1.00 91.75 101 ARG A N 1
ATOM 804 C CA . ARG A 1 101 ? 11.752 -5.450 -15.446 1.00 91.75 101 ARG A CA 1
ATOM 805 C C . ARG A 1 101 ? 11.262 -4.421 -14.425 1.00 91.75 101 ARG A C 1
ATOM 807 O O . ARG A 1 101 ? 10.498 -4.769 -13.533 1.00 91.75 101 ARG A O 1
ATOM 814 N N . LEU A 1 102 ? 11.660 -3.158 -14.583 1.00 87.31 102 LEU A N 1
ATOM 815 C CA . LEU A 1 102 ? 11.254 -2.063 -13.699 1.00 87.31 102 LEU A CA 1
ATOM 816 C C . LEU A 1 102 ? 9.746 -1.773 -13.783 1.00 87.31 102 LEU A C 1
ATOM 818 O O . LEU A 1 102 ? 9.123 -1.503 -12.759 1.00 87.31 102 LEU A O 1
ATOM 822 N N . GLU A 1 103 ? 9.144 -1.866 -14.971 1.00 91.19 103 GLU A N 1
ATOM 823 C CA . GLU A 1 103 ? 7.691 -1.752 -15.160 1.00 91.19 103 GLU A CA 1
ATOM 824 C C . GLU A 1 103 ? 6.929 -2.868 -14.435 1.00 91.19 103 GLU A C 1
ATOM 826 O O . GLU A 1 103 ? 5.924 -2.596 -13.776 1.00 91.19 103 GLU A O 1
ATOM 831 N N . ALA A 1 104 ? 7.422 -4.109 -14.507 1.00 92.38 104 ALA A N 1
ATOM 832 C CA . ALA A 1 104 ? 6.839 -5.232 -13.777 1.00 92.38 104 ALA A CA 1
ATOM 833 C C . ALA A 1 104 ? 6.935 -5.031 -12.253 1.00 92.38 104 ALA A C 1
ATOM 835 O O . ALA A 1 104 ? 5.932 -5.170 -11.556 1.00 92.38 104 ALA A O 1
ATOM 836 N N . GLU A 1 105 ? 8.098 -4.618 -11.740 1.00 89.62 105 GLU A N 1
ATOM 837 C CA . GLU A 1 105 ? 8.291 -4.330 -10.309 1.00 89.62 105 GLU A CA 1
ATOM 838 C C . GLU A 1 105 ? 7.392 -3.187 -9.811 1.00 89.62 105 GLU A C 1
ATOM 840 O O . GLU A 1 105 ? 6.844 -3.252 -8.708 1.00 89.62 105 GLU A O 1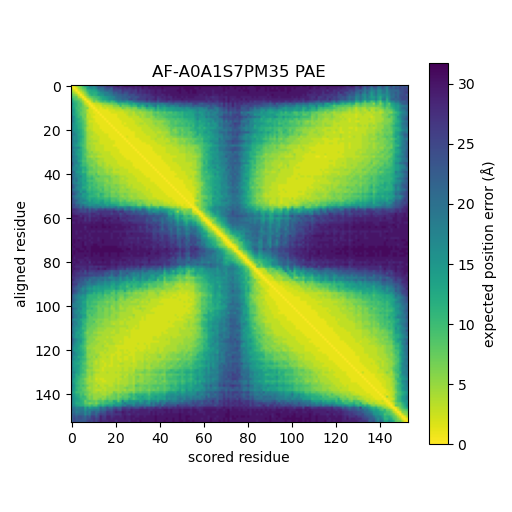
ATOM 845 N N . LEU A 1 106 ? 7.186 -2.149 -10.627 1.00 91.81 106 LEU A N 1
ATOM 846 C CA . LEU A 1 106 ? 6.243 -1.075 -10.311 1.00 91.81 106 LEU A CA 1
ATOM 847 C C . LEU A 1 106 ? 4.799 -1.578 -10.258 1.00 91.81 106 LEU A C 1
ATOM 849 O O . LEU A 1 106 ? 4.070 -1.221 -9.330 1.00 91.81 106 LEU A O 1
ATOM 853 N N . ALA A 1 107 ? 4.394 -2.423 -11.208 1.00 93.38 107 ALA A N 1
ATOM 854 C CA . ALA A 1 107 ? 3.059 -3.011 -11.219 1.00 93.38 107 ALA A CA 1
ATOM 855 C C . ALA A 1 107 ? 2.807 -3.880 -9.974 1.00 93.38 107 ALA A C 1
ATOM 857 O O . ALA A 1 107 ? 1.741 -3.780 -9.362 1.00 93.38 107 ALA A O 1
ATOM 858 N N . GLU A 1 108 ? 3.795 -4.675 -9.555 1.00 94.44 108 GLU A N 1
ATOM 859 C CA . GLU A 1 108 ? 3.729 -5.471 -8.324 1.00 94.44 108 GLU A CA 1
ATOM 860 C C . GLU A 1 108 ? 3.594 -4.590 -7.075 1.00 94.44 108 GLU A C 1
ATOM 862 O O . GLU A 1 108 ? 2.746 -4.852 -6.216 1.00 94.44 108 GLU A O 1
ATOM 867 N N . ILE A 1 109 ? 4.375 -3.509 -6.976 1.00 91.44 109 ILE A N 1
ATOM 868 C CA . ILE A 1 109 ? 4.275 -2.560 -5.857 1.00 91.44 109 ILE A CA 1
ATOM 869 C C . ILE A 1 109 ? 2.909 -1.877 -5.834 1.00 91.44 109 ILE A C 1
ATOM 871 O O . ILE A 1 109 ? 2.301 -1.770 -4.768 1.00 91.44 109 ILE A O 1
ATOM 875 N N . ASP A 1 110 ? 2.397 -1.438 -6.982 1.00 92.19 110 ASP A N 1
ATOM 876 C CA . ASP A 1 110 ? 1.082 -0.803 -7.064 1.00 92.19 110 ASP A CA 1
ATOM 877 C C . ASP A 1 110 ? -0.040 -1.782 -6.685 1.00 92.19 110 ASP A C 1
ATOM 879 O O . ASP A 1 110 ? -0.975 -1.406 -5.969 1.00 92.19 110 ASP A O 1
ATOM 883 N N . GLN A 1 111 ? 0.063 -3.054 -7.085 1.00 94.81 111 GLN A N 1
ATOM 884 C CA . GLN A 1 111 ? -0.860 -4.102 -6.646 1.00 94.81 111 GLN A CA 1
ATOM 885 C C . GLN A 1 111 ? -0.776 -4.325 -5.131 1.00 94.81 111 GLN A C 1
ATOM 887 O O . GLN A 1 111 ? -1.810 -4.359 -4.456 1.00 94.81 111 GLN A O 1
ATOM 892 N N . LYS A 1 112 ? 0.437 -4.414 -4.572 1.00 93.69 112 LYS A N 1
ATOM 893 C CA . LYS A 1 112 ? 0.644 -4.589 -3.128 1.00 93.69 112 LYS A CA 1
ATOM 894 C C . LYS A 1 112 ? 0.076 -3.416 -2.333 1.00 93.69 112 LYS A C 1
ATOM 896 O O . LYS A 1 112 ? -0.621 -3.623 -1.342 1.00 93.69 112 LYS A O 1
ATOM 901 N N . LYS A 1 113 ? 0.302 -2.183 -2.791 1.00 92.75 113 LYS A N 1
ATOM 902 C CA . LYS A 1 113 ? -0.253 -0.975 -2.169 1.00 92.75 113 LYS A CA 1
ATOM 903 C C . LYS A 1 113 ? -1.777 -0.976 -2.167 1.00 92.75 113 LYS A C 1
ATOM 905 O O . LYS A 1 113 ? -2.369 -0.626 -1.149 1.00 92.75 113 LYS A O 1
ATOM 910 N N . LYS A 1 114 ? -2.417 -1.378 -3.272 1.00 94.12 114 LYS A N 1
ATOM 911 C CA . LYS A 1 114 ? -3.883 -1.521 -3.332 1.00 94.12 114 LYS A CA 1
ATOM 912 C C . LYS A 1 114 ? -4.388 -2.532 -2.302 1.00 94.12 114 LYS A C 1
ATOM 914 O O . LYS A 1 114 ? -5.319 -2.215 -1.569 1.00 94.12 114 LYS A O 1
ATOM 919 N N . SER A 1 115 ? -3.738 -3.692 -2.201 1.00 94.75 115 SER A N 1
ATOM 920 C CA . SER A 1 115 ? -4.087 -4.723 -1.214 1.00 94.75 115 SER A CA 1
ATOM 921 C C . SER A 1 115 ? -3.960 -4.217 0.226 1.00 94.75 115 SER A C 1
ATOM 923 O O . SER A 1 115 ? -4.901 -4.339 1.001 1.00 94.75 115 SER A O 1
ATOM 925 N N . LEU A 1 116 ? -2.831 -3.594 0.577 1.00 92.38 116 LEU A N 1
ATOM 926 C CA . LEU A 1 116 ? -2.599 -3.070 1.930 1.00 92.38 116 LEU A CA 1
ATOM 927 C C . LEU A 1 116 ? -3.509 -1.887 2.273 1.00 92.38 116 LEU A C 1
ATOM 929 O O . LEU A 1 116 ? -3.849 -1.682 3.434 1.00 92.38 116 LEU A O 1
ATOM 933 N N . THR A 1 117 ? -3.913 -1.100 1.273 1.00 91.94 117 THR A N 1
ATOM 934 C CA . THR A 1 117 ? -4.891 -0.020 1.463 1.00 91.94 117 THR A CA 1
ATOM 935 C C . THR A 1 117 ? -6.259 -0.598 1.814 1.00 91.94 117 THR A C 1
ATOM 937 O O . THR A 1 117 ? -6.867 -0.139 2.775 1.00 91.94 117 THR A O 1
ATOM 940 N N . ALA A 1 118 ? -6.704 -1.639 1.103 1.00 93.62 118 ALA A N 1
ATOM 941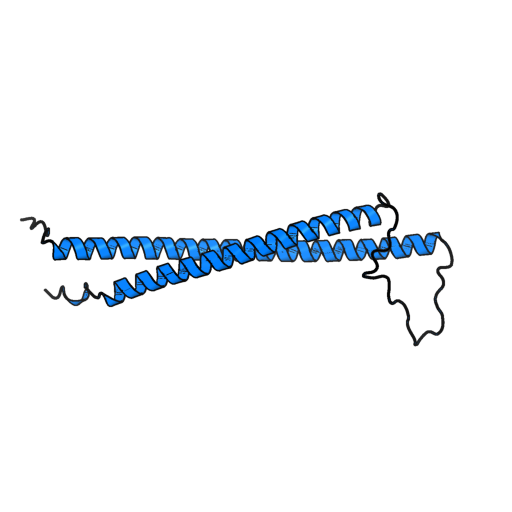 C CA . ALA A 1 118 ? -7.954 -2.328 1.414 1.00 93.62 118 ALA A CA 1
ATOM 942 C C . ALA A 1 118 ? -7.926 -2.958 2.820 1.00 93.62 118 ALA A C 1
ATOM 944 O O . ALA A 1 118 ? -8.868 -2.786 3.587 1.00 93.62 118 ALA A O 1
ATOM 945 N N . GLU A 1 119 ? -6.818 -3.607 3.196 1.00 93.19 119 GLU A N 1
ATOM 946 C CA . GLU A 1 119 ? -6.644 -4.167 4.544 1.00 93.19 119 GLU A CA 1
ATOM 947 C C . GLU A 1 119 ? -6.659 -3.078 5.628 1.00 93.19 119 GLU A C 1
ATOM 949 O O . GLU A 1 119 ? -7.287 -3.233 6.675 1.00 93.19 119 GLU A O 1
ATOM 954 N N . ARG A 1 120 ? -6.006 -1.936 5.376 1.00 92.12 120 ARG A N 1
ATOM 955 C CA . ARG A 1 120 ? -6.040 -0.785 6.287 1.00 92.12 120 ARG A CA 1
ATOM 956 C C . ARG A 1 120 ? -7.467 -0.282 6.482 1.00 92.12 120 ARG A C 1
ATOM 958 O O . ARG A 1 120 ? -7.831 0.034 7.614 1.00 92.12 120 ARG A O 1
ATOM 965 N N . ASP A 1 121 ? -8.243 -0.188 5.408 1.00 91.50 121 ASP A N 1
ATOM 966 C CA . ASP A 1 121 ? -9.622 0.296 5.459 1.00 91.50 121 ASP A CA 1
ATOM 967 C C . ASP A 1 121 ? -10.508 -0.666 6.267 1.00 91.50 121 ASP A C 1
ATOM 969 O O . ASP A 1 121 ? -11.205 -0.223 7.179 1.00 91.50 121 ASP A O 1
ATOM 973 N N . GLU A 1 122 ? -10.364 -1.980 6.067 1.00 92.81 122 GLU A N 1
ATOM 974 C CA . GLU A 1 122 ? -11.046 -3.012 6.865 1.00 92.81 122 GLU A CA 1
ATOM 975 C C . GLU A 1 122 ? -10.670 -2.943 8.359 1.00 92.81 122 GLU A C 1
ATOM 977 O O . GLU A 1 122 ? -11.526 -3.015 9.247 1.00 92.81 122 GLU A O 1
ATOM 982 N N . VAL A 1 123 ? -9.382 -2.763 8.675 1.00 89.88 123 VAL A N 1
ATOM 983 C CA . VAL A 1 123 ? -8.918 -2.583 10.062 1.00 89.88 123 VAL A CA 1
ATOM 984 C C . VAL A 1 123 ? -9.492 -1.302 10.674 1.00 89.88 123 VAL A C 1
ATOM 986 O O . VAL A 1 123 ? -9.856 -1.293 11.854 1.00 89.88 123 VAL A O 1
ATOM 989 N N . SER A 1 124 ? -9.595 -0.225 9.893 1.00 88.44 124 SER A N 1
ATOM 990 C CA . SER A 1 124 ? -10.213 1.032 10.318 1.00 88.44 124 SER A CA 1
ATOM 991 C C . SER A 1 124 ? -11.704 0.885 10.609 1.00 88.44 124 SER A C 1
ATOM 993 O O . SER A 1 124 ? -12.168 1.411 11.621 1.00 88.44 124 SER A O 1
ATOM 995 N N . GLU A 1 125 ? -12.444 0.155 9.778 1.00 90.56 125 GLU A N 1
ATOM 996 C CA . GLU A 1 125 ? -13.858 -0.148 10.021 1.00 90.56 125 GLU A CA 1
ATOM 997 C C . GLU A 1 125 ? -14.032 -0.915 11.334 1.00 90.56 125 GLU A C 1
ATOM 999 O O . GLU A 1 125 ? -14.753 -0.457 12.222 1.00 90.56 125 GLU A O 1
ATOM 1004 N N . ARG A 1 126 ? -13.265 -1.995 11.535 1.00 85.94 126 ARG A N 1
ATOM 1005 C CA . ARG A 1 126 ? -13.281 -2.771 12.788 1.00 85.94 126 ARG A CA 1
ATOM 1006 C C . ARG A 1 126 ? -12.928 -1.932 14.013 1.00 85.94 126 ARG A C 1
ATOM 1008 O O . ARG A 1 126 ? -13.520 -2.109 15.077 1.00 85.94 126 ARG A O 1
ATOM 1015 N N . PHE A 1 127 ? -11.959 -1.024 13.886 1.00 87.75 127 PHE A N 1
ATOM 1016 C CA . PHE A 1 127 ? -11.597 -0.102 14.962 1.00 87.75 127 PHE A CA 1
ATOM 1017 C C . PHE A 1 127 ? -12.767 0.817 15.332 1.00 87.75 127 PHE A C 1
ATOM 1019 O O . PHE A 1 127 ? -13.053 0.995 16.518 1.00 87.75 127 PHE A O 1
ATOM 1026 N N . ASN A 1 128 ? -13.444 1.385 14.332 1.00 88.00 128 ASN A N 1
ATOM 1027 C CA . ASN A 1 128 ? -14.582 2.275 14.542 1.00 88.00 128 ASN A CA 1
ATOM 1028 C C . ASN A 1 128 ? -15.761 1.526 15.170 1.00 88.00 128 ASN A C 1
ATOM 1030 O O . ASN A 1 128 ? -16.313 1.990 16.166 1.00 88.00 128 ASN A O 1
ATOM 1034 N N . GLU A 1 129 ? -16.096 0.342 14.656 1.00 89.12 129 GLU A N 1
ATOM 1035 C CA . GLU A 1 129 ? -17.149 -0.514 15.210 1.00 89.12 129 GLU A CA 1
ATOM 1036 C C . GLU A 1 129 ? -16.872 -0.886 16.671 1.00 89.12 129 GLU A C 1
ATOM 1038 O O . GLU A 1 129 ? -17.716 -0.661 17.543 1.00 89.12 129 GLU A O 1
ATOM 1043 N N . ALA A 1 130 ? -15.667 -1.385 16.971 1.00 86.06 130 ALA A N 1
ATOM 1044 C CA . ALA A 1 130 ? -15.270 -1.720 18.336 1.00 86.06 130 ALA A CA 1
ATOM 1045 C C . ALA A 1 130 ? -15.277 -0.487 19.254 1.00 86.06 130 ALA A C 1
ATOM 1047 O O . ALA A 1 130 ? -15.672 -0.586 20.416 1.00 86.06 130 ALA A O 1
ATOM 1048 N N . GLY A 1 131 ? -14.880 0.681 18.737 1.00 84.56 131 GLY A N 1
ATOM 1049 C CA . GLY A 1 131 ? -14.931 1.955 19.450 1.00 84.56 131 GLY A CA 1
ATOM 1050 C C . GLY A 1 131 ? -16.356 2.375 19.809 1.00 84.56 131 GLY A C 1
ATOM 1051 O O . GLY A 1 131 ? -16.628 2.664 20.974 1.00 84.56 131 GLY A O 1
ATOM 1052 N N . HIS A 1 132 ? -17.277 2.345 18.844 1.00 87.94 132 HIS A N 1
ATOM 1053 C CA . HIS A 1 132 ? -18.686 2.671 19.068 1.00 87.94 132 HIS A CA 1
ATOM 1054 C C . HIS A 1 132 ? -19.346 1.714 20.063 1.00 87.94 132 HIS A C 1
ATOM 1056 O O . HIS A 1 132 ? -20.054 2.165 20.966 1.00 87.94 132 HIS A O 1
ATOM 1062 N N . LEU A 1 133 ? -19.080 0.409 19.944 1.00 86.31 133 LEU A N 1
ATOM 1063 C CA . LEU A 1 133 ? -19.576 -0.594 20.888 1.00 86.31 133 LEU A CA 1
ATOM 1064 C C . LEU A 1 133 ? -19.011 -0.377 22.294 1.00 86.31 133 LEU A C 1
ATOM 1066 O O . LEU A 1 133 ? -19.762 -0.412 23.266 1.00 86.31 133 LEU A O 1
ATOM 1070 N N . TYR A 1 134 ? -17.711 -0.099 22.413 1.00 85.81 134 TYR A N 1
ATOM 1071 C CA . TYR A 1 134 ? -17.080 0.197 23.697 1.00 85.81 134 TYR A CA 1
ATOM 1072 C C . TYR A 1 134 ? -17.709 1.426 24.367 1.00 85.81 134 TYR A C 1
ATOM 1074 O O . TYR A 1 134 ? -18.071 1.366 25.543 1.00 85.81 134 TYR A O 1
ATOM 1082 N N . ASP A 1 135 ? -17.898 2.518 23.622 1.00 84.94 135 ASP A N 1
ATOM 1083 C CA . ASP A 1 135 ? -18.496 3.748 24.146 1.00 84.94 135 ASP A CA 1
ATOM 1084 C C . ASP A 1 135 ? -19.969 3.550 24.538 1.00 84.94 135 ASP A C 1
ATOM 1086 O O . ASP A 1 135 ? -20.405 4.060 25.574 1.00 84.94 135 ASP A O 1
ATOM 1090 N N . ALA A 1 136 ? -20.733 2.779 23.757 1.00 84.88 136 ALA A N 1
ATOM 1091 C CA . ALA A 1 136 ? -22.114 2.425 24.078 1.00 84.88 136 ALA A CA 1
ATOM 1092 C C . ALA A 1 136 ? -22.199 1.579 25.356 1.00 84.88 136 ALA A C 1
ATOM 1094 O O . ALA A 1 136 ? -22.971 1.904 26.261 1.00 84.88 136 ALA A O 1
ATOM 1095 N N . CYS A 1 137 ? -21.362 0.543 25.478 1.00 82.56 137 CYS A N 1
ATOM 1096 C CA . CYS A 1 137 ? -21.285 -0.275 26.685 1.00 82.56 137 CYS A CA 1
ATOM 1097 C C . CYS A 1 137 ? -20.866 0.566 27.896 1.00 82.56 137 CYS A C 1
ATOM 1099 O O . CYS A 1 137 ? -21.477 0.459 28.956 1.00 82.56 137 CYS A O 1
ATOM 1101 N N . LYS A 1 138 ? -19.882 1.457 27.746 1.00 83.69 138 LYS A N 1
ATOM 1102 C CA . LYS A 1 138 ? -19.438 2.347 28.824 1.00 83.69 138 LYS A CA 1
ATOM 1103 C C . LYS A 1 138 ? -20.555 3.286 29.294 1.00 83.69 138 LYS A C 1
ATOM 1105 O O . LYS A 1 138 ? -20.734 3.444 30.500 1.00 83.69 138 LYS A O 1
ATOM 1110 N N . LYS A 1 139 ? -21.325 3.875 28.369 1.00 84.00 139 LYS A N 1
ATOM 1111 C CA . LYS A 1 139 ? -22.499 4.708 28.695 1.00 84.00 139 LYS A CA 1
ATOM 1112 C C . LYS A 1 139 ? -23.584 3.910 29.415 1.00 84.00 139 LYS A C 1
ATOM 1114 O O . LYS A 1 139 ? -24.089 4.370 30.430 1.00 84.00 139 LYS A O 1
ATOM 1119 N N . PHE A 1 140 ? -23.900 2.708 28.935 1.00 80.00 140 PHE A N 1
ATOM 1120 C CA . PHE A 1 140 ? -24.887 1.830 29.569 1.00 80.00 140 PHE A CA 1
ATOM 1121 C C . PHE A 1 140 ? -24.509 1.487 31.018 1.00 80.00 140 PHE A C 1
ATOM 1123 O O . PHE A 1 140 ? -25.341 1.605 31.916 1.00 80.00 140 PHE A O 1
ATOM 1130 N N . VAL A 1 141 ? -23.240 1.137 31.263 1.00 78.19 141 VAL A N 1
ATOM 1131 C CA . VAL A 1 141 ? -22.732 0.897 32.624 1.00 78.19 141 VAL A CA 1
ATOM 1132 C C . VAL A 1 141 ? -22.818 2.162 33.480 1.00 78.19 141 VAL A C 1
ATOM 1134 O O . VAL A 1 141 ? -23.274 2.088 34.617 1.00 78.19 141 VAL A O 1
ATOM 1137 N N . GLY A 1 142 ? -22.431 3.323 32.940 1.00 79.94 142 GLY A N 1
ATOM 1138 C CA . GLY A 1 142 ? -22.533 4.604 33.646 1.00 79.94 142 GLY A CA 1
ATOM 1139 C C . GLY A 1 142 ? -23.966 4.947 34.069 1.00 79.94 142 GLY A C 1
ATOM 1140 O O . GLY A 1 142 ? -24.190 5.291 35.225 1.00 79.94 142 GLY A O 1
ATOM 1141 N N . ASN A 1 143 ? -24.938 4.782 33.168 1.00 79.81 143 ASN A N 1
ATOM 1142 C CA . ASN A 1 143 ? -26.350 5.056 33.448 1.00 79.81 143 ASN A CA 1
ATOM 1143 C C . ASN A 1 143 ? -26.919 4.108 34.515 1.00 79.81 143 ASN A C 1
ATOM 1145 O O . ASN A 1 143 ? -27.619 4.554 35.420 1.00 79.81 143 ASN A O 1
ATOM 1149 N N . MET A 1 144 ? -26.576 2.814 34.462 1.00 68.88 144 MET A N 1
ATOM 1150 C CA . MET A 1 144 ? -27.011 1.859 35.489 1.00 68.88 144 MET A CA 1
ATOM 1151 C C . MET A 1 144 ? -26.386 2.119 36.864 1.00 68.88 144 MET A C 1
ATOM 1153 O O . MET A 1 144 ? -27.053 1.915 37.874 1.00 68.88 144 MET A O 1
ATOM 1157 N N . LEU A 1 145 ? -25.125 2.562 36.926 1.00 73.81 145 LEU A N 1
ATOM 1158 C CA . LEU A 1 145 ? -24.455 2.876 38.195 1.00 73.81 145 LEU A CA 1
ATOM 1159 C C . LEU A 1 145 ? -24.962 4.179 38.833 1.00 73.81 145 LEU A C 1
ATOM 1161 O O . LEU A 1 145 ? -24.941 4.293 40.055 1.00 73.81 145 LEU A O 1
ATOM 1165 N N . ASN A 1 146 ? -25.430 5.135 38.026 1.00 67.75 146 ASN A N 1
ATOM 1166 C CA . ASN A 1 146 ? -25.939 6.423 38.504 1.00 67.75 146 ASN A CA 1
ATOM 1167 C C . ASN A 1 146 ? -27.425 6.397 38.909 1.00 67.75 146 ASN A C 1
ATOM 1169 O O . ASN A 1 146 ? -27.905 7.372 39.476 1.00 67.75 146 ASN A O 1
ATOM 1173 N N . GLY A 1 147 ? -28.147 5.297 38.667 1.00 54.12 147 GLY A N 1
ATOM 1174 C CA . GLY A 1 147 ? -29.545 5.152 39.089 1.00 54.12 147 GLY A CA 1
ATOM 1175 C C . GLY A 1 147 ? -30.573 5.888 38.222 1.00 54.12 147 GLY A C 1
ATOM 1176 O O . GLY A 1 147 ? -31.755 5.856 38.556 1.00 54.12 147 GLY A O 1
ATOM 1177 N N . ASP A 1 148 ? -30.170 6.471 37.090 1.00 51.81 148 ASP A N 1
ATOM 1178 C CA . ASP A 1 148 ? -31.077 7.046 36.086 1.00 51.81 148 ASP A CA 1
ATOM 1179 C C . ASP A 1 148 ? -31.694 5.931 35.226 1.00 51.81 148 ASP A C 1
ATOM 1181 O O . ASP A 1 148 ? -31.498 5.838 34.013 1.00 51.81 148 ASP A O 1
ATOM 1185 N N . VAL A 1 149 ? -32.425 5.022 35.867 1.00 52.34 149 VAL A N 1
ATOM 1186 C CA . VAL A 1 149 ? -33.465 4.267 35.175 1.00 52.34 149 VAL A CA 1
ATOM 1187 C C . VAL A 1 149 ? -34.717 5.098 35.368 1.00 52.34 149 VAL A C 1
ATOM 1189 O O . VAL A 1 149 ? -35.349 5.025 36.419 1.00 52.34 149 VAL A O 1
ATOM 1192 N N . GLU A 1 150 ? -35.044 5.935 34.383 1.00 52.47 150 GLU A N 1
ATOM 1193 C CA . GLU A 1 150 ? -36.366 6.549 34.305 1.00 52.47 150 GLU A CA 1
ATOM 1194 C C . GLU A 1 150 ? -37.401 5.418 34.337 1.00 52.47 150 GLU A C 1
ATOM 1196 O O . GLU A 1 150 ? -37.635 4.711 33.356 1.00 52.47 150 GLU A O 1
ATOM 1201 N N . GLY A 1 151 ? -37.969 5.199 35.522 1.00 46.75 151 GLY A N 1
ATOM 1202 C CA . GLY A 1 151 ? -39.140 4.372 35.726 1.00 46.75 151 GLY A CA 1
ATOM 1203 C C . GLY A 1 151 ? -40.312 5.047 35.034 1.00 46.75 151 GLY A C 1
ATOM 1204 O O . GLY A 1 151 ? -40.976 5.900 35.618 1.00 46.75 151 GLY A O 1
ATOM 1205 N N . GLY A 1 152 ? -40.534 4.692 33.773 1.00 39.03 152 GLY A N 1
ATOM 1206 C CA . GLY A 1 152 ? -41.777 4.983 33.076 1.00 39.03 152 GLY A CA 1
ATOM 1207 C C . GLY A 1 152 ? -42.887 4.104 33.643 1.00 39.03 152 GLY A C 1
ATOM 1208 O O . GLY A 1 152 ? -42.849 2.886 33.465 1.00 39.03 152 GLY A O 1
ATOM 1209 N N . ASN A 1 153 ? -43.818 4.745 34.355 1.00 36.22 153 ASN A N 1
ATOM 1210 C CA . ASN A 1 153 ? -45.157 4.233 34.668 1.00 36.22 153 ASN A CA 1
ATOM 1211 C C . ASN A 1 153 ? -45.912 3.790 33.409 1.00 36.22 153 ASN A C 1
ATOM 1213 O O . ASN A 1 153 ? -45.766 4.475 32.369 1.00 36.22 153 ASN A O 1
#

Foldseek 3Di:
DCPPVLPDVVVLVVLVVLLVVLVVLLVVLVVVLVVLVVVLVVLVVVLVVLVCVLVVVDDDDPPVPPPPDPPDVVPPDPPPQPDPVSVSVVVSVVSVVVNVVSVVVSVVSVVVSVVSVVVSVVSVVSSVVSVVVSVVSVVVVVCVVVVPPPPDD

pLDDT: mean 74.94, std 18.6, range [36.22, 94.81]

Mean predicted aligned error: 13.29 Å

Nearest PDB structures (foldseek):
  8i7r-assembly1_D5  TM=7.658E-01  e=1.657E+00  Mus musculus
  8gmh-assembly2_E  TM=4.401E-01  e=2.759E-01  Streptococcus intermedius B196
  7nna-assembly1_A  TM=4.407E-01  e=6.569E-01  Klebsiella pneumoniae

Sequence (153 aa):
MEVAHTLDFSRLRVLENIKISALGSQRALNKELESLEKSRLSLVQRLERAQDIANGVRSYEPVNEGLTGQYDPQIGRSREPATHDDMRSAIKSNWEKEVRRLEAELAEIDQKKKSLTAERDEVSERFNEAGHLYDACKKFVGNMLNGDVEGGN

Secondary structure (DSSP, 8-state):
---GGG--HHHHHHHHHHHHHHHHHHHHHHHHHHHHHHHHHHHHHHHHHHHHHHTTSS-----TTS-S----TTS------SSHHHHHHHHHHHHHHHHHHHHHHHHHHHHHHHHHHHHHHHHHHHHHHHHHHHHHHHHHHHHHHHT------

=== Feature glossary ===
Each block in this record encodes a different view of the same protein. In brief:

Predicted aligned error. PAE(i, j) answers: if I align the predicted and true structures on residue i, how far off (in Å) do I expect residue j to be? A block-diagonal PAE matrix with low values on the blocks and high values off-diagonal is the signature of a multi-domain protein with confidently predicted domains but uncertain inter-domain orientation.

Contact-map, Ramachandran, and PAE plots. Plot images: a contact map (which residues are close in 3D, as an N×N binary image), a Ramachandran scatter (backbone torsion angles, revealing secondary-structure composition at a glance), and — for AlphaFold structures — a PAE heatmap (pairwise prediction confidence).

Backbone torsions (φ/ψ). φ (phi) and ψ (psi) are the two rotatable backbone dihedrals per residue: φ is the C(i-1)–N–Cα–C torsion, ψ is the N–Cα–C–N(i+1) torsion, both in degrees on (−180°, 180°]. α-helical residues cluster near (−60°, −45°); β-strand residues near (−120°, +130°). A Ramachandran plot is simply a scatter of (φ, ψ) for every residue.

Foldseek 3Di. A 3Di character summarizes, for each residue, the relative orientation of the Cα frame of its nearest spatial neighbor. Because it encodes fold topology rather than chemistry, 3Di alignments detect remote structural similarity that sequence alignment misses.

Radius of gyration, Cα contacts, bounding box. Three whole-structure scalars: the radius of gyration (RMS distance of Cα from centroid, in Å), the count of Cα–Cα contacts (pairs closer than 8 Å and separated by more than four residues in sequence — i.e. tertiary, not local, contacts), and the bounding-box dimensions. Together they distinguish compact globular folds from extended fibres or disordered chains.

Sequence. Sequence gives the chain of amino acids in standard one-letter code (A=alanine, C=cysteine, …, Y=tyrosine), read N→C. It is the only feature that is directly encoded by the gene; all structural features are derived from the folded form of this sequence.

mmCIF coordinates. Atomic coordinates in PDBx/mmCIF format — the same representation the Protein Data Bank distributes. Each line of the _atom_site loop places one backbone atom in Cartesian space (units: ångströms, origin: arbitrary).

Secondary structure (3-state, P-SEA). Three-state secondary structure (P-SEA) collapses the eight DSSP classes into helix (a), strand (b), and coil (c). P-SEA assigns these from Cα geometry alone — distances and angles — without requiring backbone oxygens, so it works on any Cα trace.

InterPro / GO / CATH / organism. Functional annotations link the protein to curated databases. InterPro entries identify conserved domains and families by matching the sequence against member-database signatures (Pfam, PROSITE, CDD, …). Gene Ontology (GO) terms describe molecular function, biological process, and cellular component in a controlled vocabulary. CATH places the structure in a hierarchical fold classification (Class/Architecture/Topology/Homologous-superfamily). The organism is the source species.

B-factor. B-factor (Debye–Waller factor) reflects atomic displacement in the crystal lattice. It is an experimental observable (units Å²), not a prediction; low values mean the atom is pinned down, high values mean it moves or is heterogeneous across the crystal.

Rendered structure images. Structure images are PyMOL renders from six orthogonal camera directions. Cartoon representation draws helices as coils and strands as arrows; sticks shows the backbone as bonds; surface shows the solvent-excluded envelope. Rainbow coloring maps sequence position to hue (blue→red, N→C); chain coloring assigns a distinct color per polypeptide.

Solvent-accessible surface area. Solvent-accessible surface area (SASA) is the area in Å² traced out by the centre of a 1.4 Å probe sphere (a water molecule) rolled over the protein's van der Waals surface (Shrake–Rupley / Lee–Richards construction). Buried residues have near-zero SASA; fully exposed residues can exceed 200 Å². The total SASA scales roughly with the number of surface residues.

Secondary structure (8-state, DSSP). The SS8 string is DSSP's per-residue secondary-structure call. α-helix (H) means an i→i+4 H-bond ladder; β-strand (E) means the residue participates in a β-sheet; 3₁₀ (G) and π (I) are tighter and wider helices; T/S are turns/bends; '-' is loop.

pLDDT. For AlphaFold models, the B-factor field carries pLDDT — the model's own estimate of local accuracy on a 0–100 scale. Regions with pLDDT<50 should be treated as essentially unmodeled; they often correspond to intrinsically disordered segments.

Nearest PDB structures. Nearest PDB neighbors are the top structural matches found by Foldseek when searching this structure against the entire Protein Data Bank. Each hit reports a TM-score (0 to 1; >0.5 almost always implies the same fold) and an E-value. These are *structural* homologs — they may share no detectable sequence similarity.